Protein AF-A0A423UHH0-F1 (afdb_monomer)

Mean predicted aligned error: 11.8 Å

Sequence (157 aa):
MLCDIRLLLWLRARHARTALVRLVHAGGTDLVEDRSPGERAYQLYLAAIAAVWAALMWAALLDATAAAFAAVGPASSAMALALGLLAPVAVLAWAAVRALRMSPVKLARADMPFVAAGPLGMRAIAGMGCASSMLAGAAAGALAGYVLGVGLESGLG

Secondary structure (DSSP, 8-state):
-HHHHHHHHHHHHHHHHHHHHHHHHHTT--TTT--SHHHHHHHHHHHHHHHHHHHHHHHHHHHHHHHHHHHH-HHHHHHHHHHHHHHHHHHHHHHHHHHHHS-S----TTTHHHHHHS---HHHHHHHHHHHHHHHHHHHHHHHHHHHHHHHHHHH-

Solvent-accessible surface area (backbone atoms only — not comparable to full-atom values): 8648 Å² total; per-residue (Å²): 106,73,67,52,50,53,50,53,49,49,52,47,52,51,52,51,49,54,51,48,52,50,53,40,40,74,70,74,42,56,84,84,78,53,75,50,75,64,53,49,52,51,52,51,49,52,50,50,51,53,50,52,50,51,52,50,53,50,51,51,49,49,51,52,40,22,54,51,27,44,72,69,27,53,73,55,37,53,49,49,52,58,52,54,65,45,46,62,56,54,49,51,52,50,50,51,55,48,54,75,75,39,73,77,68,86,64,54,85,84,44,49,63,58,60,73,75,42,96,65,55,68,64,60,54,51,51,52,40,50,51,53,52,50,50,52,49,49,54,53,48,50,54,53,49,50,52,50,48,52,19,40,52,47,13,69,108

Foldseek 3Di:
DVVLLVVVVVVVVVVVVVVVQVVVVVVVQHPPPPPDPVSVVVVVVVVVVVVVVVVVVLVVLLVVLLVVLLVVADVVLVVLVVVLVCVVVVVVVVVVVVPVVDDLDPDDPVCVVVVVVDPRDPCSSNVVSVVVVVVVVVVVNVSVVVSSVSNSVSRND

Structure (mmCIF, N/CA/C/O backbone):
data_AF-A0A423UHH0-F1
#
_entry.id   AF-A0A423UHH0-F1
#
loop_
_atom_site.group_PDB
_atom_site.id
_atom_site.type_symbol
_atom_site.label_atom_id
_atom_site.label_alt_id
_atom_site.label_comp_id
_atom_site.label_asym_id
_atom_site.label_entity_id
_atom_site.label_seq_id
_atom_site.pdbx_PDB_ins_code
_atom_site.Cartn_x
_atom_site.Cartn_y
_atom_site.Cartn_z
_atom_site.occupancy
_atom_site.B_iso_or_equiv
_atom_site.auth_seq_id
_atom_site.auth_comp_id
_atom_site.auth_asym_id
_atom_site.auth_atom_id
_atom_site.pdbx_PDB_model_num
ATOM 1 N N . MET A 1 1 ? -25.361 14.935 12.472 1.00 60.12 1 MET A N 1
ATOM 2 C CA . MET A 1 1 ? -24.297 14.780 11.449 1.00 60.12 1 MET A CA 1
ATOM 3 C C . MET A 1 1 ? -22.901 14.642 12.053 1.00 60.12 1 MET A C 1
ATOM 5 O O . MET A 1 1 ? -22.333 13.568 11.931 1.00 60.12 1 MET A O 1
ATOM 9 N N . LEU A 1 2 ? -22.332 15.661 12.717 1.00 65.75 2 LEU A N 1
ATOM 10 C CA . LEU A 1 2 ? -20.983 15.559 13.315 1.00 65.75 2 LEU A CA 1
ATOM 11 C C . LEU A 1 2 ? -20.884 14.494 14.424 1.00 65.75 2 LEU A C 1
ATOM 13 O O . LEU A 1 2 ? -19.924 13.728 14.442 1.00 65.75 2 LEU A O 1
ATOM 17 N N . CYS A 1 3 ? -21.891 14.388 15.300 1.00 69.12 3 CYS A N 1
ATOM 18 C CA . CYS A 1 3 ? -21.946 13.331 16.320 1.00 69.12 3 CYS A CA 1
ATOM 19 C C . CYS A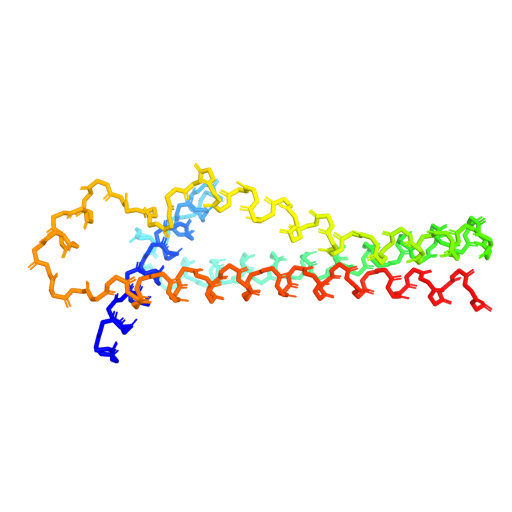 1 3 ? -22.030 11.927 15.699 1.00 69.12 3 CYS A C 1
ATOM 21 O O . CYS A 1 3 ? -21.328 11.020 16.140 1.00 69.12 3 CYS A O 1
ATOM 23 N N . ASP A 1 4 ? -22.808 11.776 14.625 1.00 66.69 4 ASP A N 1
ATOM 24 C CA . ASP A 1 4 ? -22.974 10.512 13.892 1.00 66.69 4 ASP A CA 1
ATOM 25 C C . ASP A 1 4 ? -21.671 10.088 13.206 1.00 66.69 4 ASP A C 1
ATOM 27 O O . ASP A 1 4 ? -21.265 8.930 13.271 1.00 66.69 4 ASP A O 1
ATOM 31 N N . ILE A 1 5 ? -20.965 11.048 12.599 1.00 65.88 5 ILE A N 1
ATOM 32 C CA . ILE A 1 5 ? -19.645 10.835 11.997 1.00 65.88 5 ILE A CA 1
ATOM 33 C C . ILE A 1 5 ? -18.631 10.429 13.072 1.00 65.88 5 ILE A C 1
ATOM 35 O O . ILE A 1 5 ? -17.859 9.491 12.890 1.00 65.88 5 ILE A O 1
ATOM 39 N N . ARG A 1 6 ? -18.644 11.087 14.231 1.00 73.94 6 ARG A N 1
ATOM 40 C CA . ARG A 1 6 ? -17.729 10.752 15.326 1.00 73.94 6 ARG A CA 1
ATOM 41 C C . ARG A 1 6 ? -17.989 9.345 15.872 1.00 73.94 6 ARG A C 1
ATOM 43 O O . ARG A 1 6 ? -17.038 8.617 16.146 1.00 73.94 6 ARG A O 1
ATOM 50 N N . LEU A 1 7 ? -19.256 8.944 15.969 1.00 70.44 7 LEU A N 1
ATOM 51 C CA . LEU A 1 7 ? -19.661 7.611 16.413 1.00 70.44 7 LEU A CA 1
ATOM 52 C C . LEU A 1 7 ? -19.249 6.519 15.413 1.00 70.44 7 LEU A C 1
ATOM 54 O O . LEU A 1 7 ? -18.678 5.502 15.802 1.00 70.44 7 LEU A O 1
ATOM 58 N N . LEU A 1 8 ? -19.463 6.747 14.118 1.00 69.31 8 LEU A N 1
ATOM 59 C CA . LEU A 1 8 ? -19.056 5.819 13.060 1.00 69.31 8 LEU A CA 1
ATOM 60 C C . LEU A 1 8 ? -17.522 5.704 12.939 1.00 69.31 8 LEU A C 1
ATOM 62 O O . LEU A 1 8 ? -17.003 4.601 12.752 1.00 69.31 8 LEU A O 1
ATOM 66 N N . LEU A 1 9 ? -16.782 6.808 13.104 1.00 72.94 9 LEU A N 1
ATOM 67 C CA . LEU A 1 9 ? -15.316 6.789 13.182 1.00 72.94 9 LEU A CA 1
ATOM 68 C C . LEU A 1 9 ? -14.832 6.007 14.402 1.00 72.94 9 LEU A C 1
ATOM 70 O O . LEU A 1 9 ? -13.909 5.205 14.283 1.00 72.94 9 LEU A O 1
ATOM 74 N N . TRP A 1 10 ? -15.477 6.190 15.556 1.00 77.69 10 TRP A N 1
ATOM 75 C CA . TRP A 1 10 ? -15.154 5.444 16.768 1.00 77.69 10 TRP A CA 1
ATOM 76 C C . TRP A 1 10 ? -15.399 3.938 16.596 1.00 77.69 10 TRP A C 1
ATOM 78 O O . TRP A 1 10 ? -14.534 3.133 16.943 1.00 77.69 10 TRP A O 1
ATOM 88 N N . LEU A 1 11 ? -16.523 3.544 15.985 1.00 72.44 11 LEU A N 1
ATOM 89 C CA . LEU A 1 11 ? -16.819 2.142 15.667 1.00 72.44 11 LEU A CA 1
ATOM 90 C C . LEU A 1 11 ? -15.790 1.544 14.703 1.00 72.44 11 LEU A C 1
ATOM 92 O O . LEU A 1 11 ? -15.328 0.421 14.917 1.00 72.44 11 LEU A O 1
ATOM 96 N N . ARG A 1 12 ? -15.376 2.297 13.676 1.00 71.69 12 ARG A N 1
ATOM 97 C CA . ARG A 1 12 ? -14.316 1.869 12.754 1.00 71.69 12 ARG A CA 1
ATOM 98 C C . ARG A 1 12 ? -12.959 1.758 13.424 1.00 71.69 12 ARG A C 1
ATOM 100 O O . ARG A 1 12 ? -12.274 0.769 13.196 1.00 71.69 12 ARG A O 1
ATOM 107 N N . ALA A 1 13 ? -12.590 2.718 14.265 1.00 72.25 13 ALA A N 1
ATOM 108 C CA . ALA A 1 13 ? -11.355 2.666 15.036 1.00 72.25 13 ALA A CA 1
ATOM 109 C C . ALA A 1 13 ? -11.347 1.450 15.971 1.00 72.25 13 ALA A C 1
ATOM 111 O O . ALA A 1 13 ? -10.347 0.741 16.059 1.00 72.25 13 ALA A O 1
ATOM 112 N N . ARG A 1 14 ? -12.486 1.143 16.605 1.00 73.38 14 ARG A N 1
ATOM 113 C CA . ARG A 1 14 ? -12.647 -0.056 17.431 1.00 73.38 14 ARG A CA 1
ATOM 114 C C . ARG A 1 14 ? -12.494 -1.333 16.606 1.00 73.38 14 ARG A C 1
ATOM 116 O O . ARG A 1 14 ? -11.726 -2.198 17.004 1.00 73.38 14 ARG A O 1
ATOM 123 N N . HIS A 1 15 ? -13.150 -1.436 15.450 1.00 71.44 15 HIS A N 1
ATOM 124 C CA . HIS A 1 15 ? -13.020 -2.593 14.557 1.00 71.44 15 HIS A CA 1
ATOM 125 C C . HIS A 1 15 ? -11.597 -2.765 14.013 1.00 71.44 15 HIS A C 1
ATOM 127 O O . HIS A 1 15 ? -11.085 -3.884 13.991 1.00 71.44 15 HIS A O 1
ATOM 133 N N . ALA A 1 16 ? -10.946 -1.668 13.615 1.00 65.06 16 ALA A N 1
ATOM 134 C CA . ALA A 1 16 ? -9.556 -1.664 13.175 1.00 65.06 16 ALA A CA 1
ATOM 135 C C . ALA A 1 16 ? -8.630 -2.126 14.302 1.00 65.06 16 ALA A C 1
ATOM 137 O O . ALA A 1 16 ? -7.783 -2.982 14.084 1.00 65.06 16 ALA A O 1
ATOM 138 N N . ARG A 1 17 ? -8.858 -1.653 15.532 1.00 69.81 17 ARG A N 1
ATOM 139 C CA . ARG A 1 17 ? -8.132 -2.115 16.717 1.00 69.81 17 ARG A CA 1
ATOM 140 C C . ARG A 1 17 ? -8.344 -3.606 16.967 1.00 69.81 17 ARG A C 1
ATOM 142 O O . ARG A 1 17 ? -7.376 -4.308 17.211 1.00 69.81 17 ARG A O 1
ATOM 149 N N . THR A 1 18 ? -9.569 -4.120 16.878 1.00 70.19 18 THR A N 1
ATOM 150 C CA . THR A 1 18 ? -9.831 -5.560 17.051 1.00 70.19 18 THR A CA 1
ATOM 151 C C . THR A 1 18 ? -9.206 -6.397 15.932 1.00 70.19 18 THR A C 1
ATOM 153 O O . THR A 1 18 ? -8.762 -7.515 16.171 1.00 70.19 18 THR A O 1
ATOM 156 N N . ALA A 1 19 ? -9.156 -5.882 14.702 1.00 67.50 19 ALA A N 1
ATOM 157 C CA . ALA A 1 19 ? -8.455 -6.529 13.596 1.00 67.50 19 ALA A CA 1
ATOM 158 C C . ALA A 1 19 ? -6.933 -6.528 13.805 1.00 67.50 19 ALA A C 1
ATOM 160 O O . ALA A 1 19 ? -6.307 -7.562 13.607 1.00 67.50 19 ALA A O 1
ATOM 161 N N . LEU A 1 20 ? -6.364 -5.413 14.271 1.00 62.34 20 LEU A N 1
ATOM 162 C CA . LEU A 1 20 ? -4.952 -5.310 14.640 1.00 62.34 20 LEU A CA 1
ATOM 163 C C . LEU A 1 20 ? -4.602 -6.277 15.767 1.00 62.34 20 LEU A C 1
ATOM 165 O O . LEU A 1 20 ? -3.658 -7.037 15.625 1.00 62.34 20 LEU A O 1
ATOM 169 N N . VAL A 1 21 ? -5.397 -6.324 16.838 1.00 66.56 21 VAL A N 1
ATOM 170 C CA . VAL A 1 21 ? -5.191 -7.281 17.935 1.00 66.56 21 VAL A CA 1
ATOM 171 C C . VAL A 1 21 ? -5.219 -8.716 17.410 1.00 66.56 21 VAL A C 1
ATOM 173 O O . VAL A 1 21 ? -4.339 -9.490 17.751 1.00 66.56 21 VAL A O 1
ATOM 176 N N . ARG A 1 22 ? -6.152 -9.064 16.513 1.00 65.75 22 ARG A N 1
ATOM 177 C CA . ARG A 1 22 ? -6.183 -10.397 15.887 1.00 65.75 22 ARG A CA 1
ATOM 178 C C . ARG A 1 22 ? -4.975 -10.689 14.999 1.00 65.75 22 ARG A C 1
ATOM 180 O O . ARG A 1 22 ? -4.511 -11.819 14.992 1.00 65.75 22 ARG A O 1
ATOM 187 N N . LEU A 1 23 ? -4.478 -9.703 14.254 1.00 61.66 23 LEU A N 1
ATOM 188 C CA . LEU A 1 23 ? -3.273 -9.853 13.433 1.00 61.66 23 LEU A CA 1
ATOM 189 C C . LEU A 1 23 ? -2.029 -10.060 14.293 1.00 61.66 23 LEU A C 1
ATOM 191 O O . LEU A 1 23 ? -1.208 -10.912 13.978 1.00 61.66 23 LEU A O 1
ATOM 195 N N . VAL A 1 24 ? -1.910 -9.313 15.388 1.00 63.16 24 VAL A N 1
ATOM 196 C CA . VAL A 1 24 ? -0.773 -9.441 16.301 1.00 63.16 24 VAL A CA 1
ATOM 197 C C . VAL A 1 24 ? -0.839 -10.760 17.079 1.00 63.16 24 VAL A C 1
ATOM 199 O O . VAL A 1 24 ? 0.170 -11.453 17.196 1.00 63.16 24 VAL A O 1
ATOM 202 N N . HIS A 1 25 ? -2.046 -11.185 17.458 1.00 64.19 25 HIS A N 1
ATOM 203 C CA . HIS A 1 25 ? -2.290 -12.498 18.051 1.00 64.19 25 HIS A CA 1
ATOM 204 C C . HIS A 1 25 ? -1.971 -13.643 17.072 1.00 64.19 25 HIS A C 1
ATOM 206 O O . HIS A 1 25 ? -1.346 -14.627 17.451 1.00 64.19 25 HIS A O 1
ATOM 212 N N . ALA A 1 26 ? -2.298 -13.492 15.782 1.00 60.91 26 ALA A N 1
ATOM 213 C CA . ALA A 1 26 ? -1.883 -14.433 14.735 1.00 60.91 26 ALA A CA 1
ATOM 214 C C . ALA A 1 26 ? -0.358 -14.439 14.503 1.00 60.91 26 ALA A C 1
ATOM 216 O O . ALA A 1 26 ? 0.196 -15.453 14.090 1.00 60.91 26 ALA A O 1
ATOM 217 N N . GLY A 1 27 ? 0.320 -13.328 14.804 1.00 59.53 27 GLY A N 1
ATOM 218 C CA . GLY A 1 27 ? 1.778 -13.225 14.877 1.00 59.53 27 GLY A CA 1
ATOM 219 C C . GLY A 1 27 ? 2.385 -13.776 16.175 1.00 59.53 27 GLY A C 1
ATOM 220 O O . GLY A 1 27 ? 3.582 -13.608 16.386 1.00 59.53 27 GLY A O 1
ATOM 221 N N . GLY A 1 28 ? 1.585 -14.410 17.043 1.00 57.53 28 GLY A N 1
ATOM 222 C CA . GLY A 1 28 ? 2.044 -15.082 18.261 1.00 57.53 28 GLY A CA 1
ATOM 223 C C . GLY A 1 28 ? 2.259 -14.173 19.473 1.00 57.53 28 GLY A C 1
ATOM 224 O O . GLY A 1 28 ? 2.879 -14.611 20.435 1.00 57.53 28 GLY A O 1
ATOM 225 N N . THR A 1 29 ? 1.774 -12.926 19.451 1.00 55.09 29 THR A N 1
ATOM 226 C CA . THR A 1 29 ? 1.912 -11.985 20.579 1.00 55.09 29 THR A CA 1
ATOM 227 C C . THR A 1 29 ? 0.549 -11.474 21.029 1.00 55.09 29 THR A C 1
ATOM 229 O O . THR A 1 29 ? -0.255 -11.018 20.213 1.00 55.09 29 THR A O 1
ATOM 232 N N . ASP A 1 30 ? 0.256 -11.554 22.328 1.00 56.94 30 ASP A N 1
ATOM 233 C CA . ASP A 1 30 ? -1.059 -11.197 22.850 1.00 56.94 30 ASP A CA 1
ATOM 234 C C . ASP A 1 30 ? -1.049 -9.815 23.514 1.00 56.94 30 ASP A C 1
ATOM 236 O O . ASP A 1 30 ? -0.663 -9.637 24.666 1.00 56.94 30 ASP A O 1
ATOM 240 N N . LEU A 1 31 ? -1.503 -8.787 22.786 1.00 53.31 31 LEU A N 1
ATOM 241 C CA . LEU A 1 31 ? -1.548 -7.407 23.297 1.00 53.31 31 LEU A CA 1
ATOM 242 C C . LEU A 1 31 ? -2.489 -7.208 24.500 1.00 53.31 31 LEU A C 1
ATOM 244 O O . LEU A 1 31 ? -2.480 -6.129 25.104 1.00 53.31 31 LEU A O 1
ATOM 248 N N . VAL A 1 32 ? -3.373 -8.168 24.786 1.00 54.72 32 VAL A N 1
ATOM 249 C CA . VAL A 1 32 ? -4.422 -8.025 25.806 1.00 54.72 32 VAL A CA 1
ATOM 250 C C . VAL A 1 32 ? -4.013 -8.649 27.142 1.00 54.72 32 VAL A C 1
ATOM 252 O O . VAL A 1 32 ? -4.337 -8.065 28.181 1.00 54.72 32 VAL A O 1
ATOM 255 N N . GLU A 1 33 ? -3.276 -9.761 27.123 1.00 53.44 33 GLU A N 1
ATOM 256 C CA . GLU A 1 33 ? -2.786 -10.453 28.325 1.00 53.44 33 GLU A CA 1
ATOM 257 C C . GLU A 1 33 ? -1.399 -9.966 28.779 1.00 53.44 33 GLU A C 1
ATOM 259 O O . GLU A 1 33 ? -1.172 -9.825 29.985 1.00 53.44 33 GLU A O 1
ATOM 264 N N . ASP A 1 34 ? -0.528 -9.551 27.853 1.00 55.94 34 ASP A N 1
ATOM 265 C CA . ASP A 1 34 ? 0.835 -9.106 28.166 1.00 55.94 34 ASP A CA 1
ATOM 266 C C . ASP A 1 34 ? 0.869 -7.647 28.662 1.00 55.94 34 ASP A C 1
ATOM 268 O O . ASP A 1 34 ? 1.102 -6.676 27.930 1.00 55.94 34 ASP A O 1
ATOM 272 N N . ARG A 1 35 ? 0.565 -7.456 29.951 1.00 57.28 35 ARG A N 1
ATOM 273 C CA . ARG A 1 35 ? 0.517 -6.135 30.606 1.00 57.28 35 ARG A CA 1
ATOM 274 C C . ARG A 1 35 ? 1.827 -5.691 31.253 1.00 57.28 35 ARG A C 1
ATOM 276 O O . ARG A 1 35 ? 1.877 -4.546 31.717 1.00 57.28 35 ARG A O 1
ATOM 283 N N . SER A 1 36 ? 2.862 -6.531 31.303 1.00 66.88 3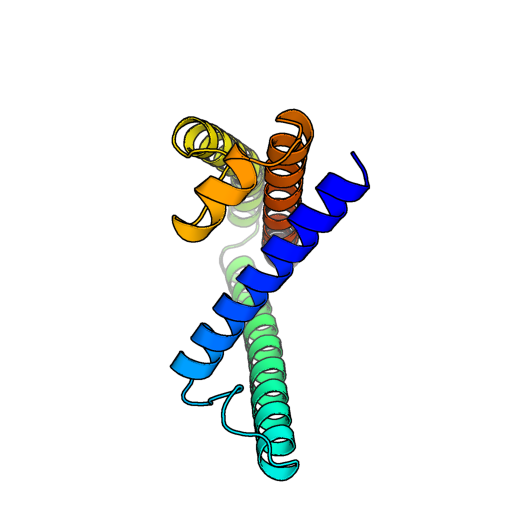6 SER A N 1
ATOM 284 C CA . SER A 1 36 ? 4.123 -6.137 31.929 1.00 66.88 36 SER A CA 1
ATOM 285 C C . SER A 1 36 ? 4.858 -5.086 31.074 1.00 66.88 36 SER A C 1
ATOM 287 O O . SER A 1 36 ? 4.781 -5.096 29.840 1.00 66.88 36 SER A O 1
ATOM 289 N N . PRO A 1 37 ? 5.576 -4.132 31.694 1.00 66.44 37 PRO A N 1
ATOM 290 C CA . PRO A 1 37 ? 6.355 -3.140 30.950 1.00 66.44 37 PRO A CA 1
ATOM 291 C C . PRO A 1 37 ? 7.465 -3.781 30.095 1.00 66.44 37 PRO A C 1
ATOM 293 O O . PRO A 1 37 ? 7.850 -3.201 29.081 1.00 66.44 37 PRO A O 1
ATOM 296 N N . GLY A 1 38 ? 7.934 -4.981 30.464 1.00 68.69 38 GLY A N 1
ATOM 297 C CA . GLY A 1 38 ? 8.928 -5.752 29.714 1.00 68.69 38 GLY A CA 1
ATOM 298 C C . GLY A 1 38 ? 8.378 -6.341 28.412 1.00 68.69 38 GLY A C 1
ATOM 299 O O . GLY A 1 38 ? 8.982 -6.138 27.360 1.00 68.69 38 GLY A O 1
ATOM 300 N N . GLU A 1 39 ? 7.202 -6.980 28.439 1.00 68.50 39 GLU A N 1
ATOM 301 C CA . GLU A 1 39 ? 6.572 -7.495 27.209 1.00 68.50 39 GLU A CA 1
ATOM 302 C C . GLU A 1 39 ? 6.219 -6.368 26.233 1.00 68.50 39 GLU A C 1
ATOM 304 O O . GLU A 1 39 ? 6.392 -6.516 25.025 1.00 68.50 39 G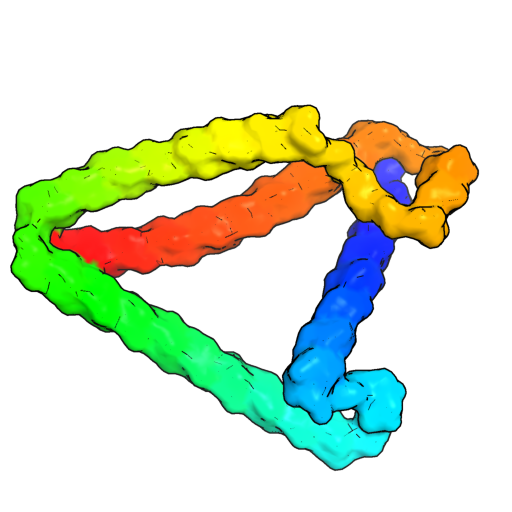LU A O 1
ATOM 309 N N . ARG A 1 40 ? 5.796 -5.198 26.730 1.00 69.19 40 ARG A N 1
ATOM 310 C CA . ARG A 1 40 ? 5.543 -4.032 25.866 1.00 69.19 40 ARG A CA 1
ATOM 311 C C . ARG A 1 40 ? 6.805 -3.529 25.173 1.00 69.19 40 ARG A C 1
ATOM 313 O O . ARG A 1 40 ? 6.740 -3.144 24.007 1.00 69.19 40 ARG A O 1
ATOM 320 N N . ALA A 1 41 ? 7.944 -3.535 25.865 1.00 75.94 41 ALA A N 1
ATOM 321 C CA . ALA A 1 41 ? 9.227 -3.189 25.258 1.00 75.94 41 ALA A CA 1
ATOM 322 C C . ALA A 1 41 ? 9.626 -4.210 24.178 1.00 75.94 41 ALA A C 1
ATOM 324 O O . ALA A 1 41 ? 10.102 -3.819 23.113 1.00 75.94 41 ALA A O 1
ATOM 325 N N . TYR A 1 42 ? 9.354 -5.499 24.406 1.00 72.44 42 TYR A N 1
ATOM 326 C CA . TYR A 1 42 ? 9.588 -6.556 23.421 1.00 72.44 42 TYR A CA 1
ATOM 327 C C . TYR A 1 42 ? 8.673 -6.435 22.189 1.00 72.44 42 TYR A C 1
ATOM 329 O O . TYR A 1 42 ? 9.140 -6.540 21.057 1.00 72.44 42 TYR A O 1
ATOM 337 N N . GLN A 1 43 ? 7.390 -6.117 22.380 1.00 74.06 43 GLN A N 1
ATOM 338 C CA . GLN A 1 43 ? 6.457 -5.844 21.281 1.00 74.06 43 GLN A CA 1
ATOM 339 C C . GLN A 1 43 ? 6.878 -4.614 20.464 1.00 74.06 43 GLN A C 1
ATOM 341 O O . GLN A 1 43 ? 6.813 -4.640 19.235 1.00 74.06 43 GLN A O 1
ATOM 346 N N . LEU A 1 44 ? 7.352 -3.548 21.122 1.00 79.75 44 LEU A N 1
ATOM 347 C CA . LEU A 1 44 ? 7.906 -2.374 20.438 1.00 79.75 44 LEU A CA 1
ATOM 348 C C . LEU A 1 44 ? 9.167 -2.718 19.642 1.00 79.75 44 LEU A C 1
ATOM 350 O O . LEU A 1 44 ? 9.327 -2.240 18.521 1.00 79.75 44 LEU A O 1
ATOM 354 N N . TYR A 1 45 ? 10.034 -3.570 20.185 1.00 79.94 45 TYR A N 1
ATOM 355 C CA . TYR A 1 45 ? 11.216 -4.066 19.487 1.00 79.94 45 TYR A CA 1
ATOM 356 C C . TYR A 1 45 ? 10.849 -4.884 18.238 1.00 79.94 45 TYR A C 1
ATOM 358 O O . TYR A 1 45 ? 11.364 -4.614 17.154 1.00 79.94 45 TYR A O 1
ATOM 366 N N . LEU A 1 46 ? 9.900 -5.817 18.353 1.00 79.31 46 LEU A N 1
ATOM 367 C CA . LEU A 1 46 ? 9.354 -6.570 17.217 1.00 79.31 46 LEU A CA 1
ATOM 368 C C . LEU A 1 46 ? 8.741 -5.650 16.158 1.00 79.31 46 LEU A C 1
ATOM 370 O O . LEU A 1 46 ? 9.000 -5.821 14.968 1.00 79.31 46 LEU A O 1
ATOM 374 N N . ALA A 1 47 ? 7.970 -4.645 16.580 1.00 80.62 47 ALA A N 1
ATOM 375 C CA . ALA A 1 47 ? 7.385 -3.665 15.673 1.00 80.62 47 ALA A CA 1
ATOM 376 C C . ALA A 1 47 ? 8.463 -2.837 14.956 1.00 80.62 47 ALA A C 1
ATOM 378 O O . ALA A 1 47 ? 8.337 -2.575 13.761 1.00 80.62 47 ALA A O 1
ATOM 379 N N . ALA A 1 48 ? 9.539 -2.467 15.657 1.00 81.75 48 ALA A N 1
ATOM 380 C CA . ALA A 1 48 ? 10.674 -1.766 15.069 1.00 81.75 48 ALA A CA 1
ATOM 381 C C . ALA A 1 48 ? 11.397 -2.631 14.027 1.00 81.75 48 ALA A C 1
ATOM 383 O O . ALA A 1 48 ? 11.662 -2.153 12.926 1.00 81.75 48 ALA A O 1
ATOM 384 N N . ILE A 1 49 ? 11.649 -3.913 14.319 1.00 83.94 49 ILE A N 1
ATOM 385 C CA . ILE A 1 49 ? 12.228 -4.851 13.344 1.00 83.94 49 ILE A CA 1
ATOM 386 C C . ILE A 1 49 ? 11.319 -4.995 12.128 1.00 83.94 49 ILE A C 1
ATOM 388 O O . ILE A 1 49 ? 11.795 -4.897 11.000 1.00 83.94 49 ILE A O 1
ATOM 392 N N . ALA A 1 50 ? 10.020 -5.199 12.339 1.00 81.88 50 ALA A N 1
ATOM 393 C CA . ALA A 1 50 ? 9.064 -5.334 11.249 1.00 81.88 50 ALA A CA 1
ATOM 394 C C . ALA A 1 50 ? 9.016 -4.067 10.380 1.00 81.88 50 ALA A C 1
ATOM 396 O O . ALA A 1 50 ? 8.950 -4.168 9.157 1.00 81.88 50 ALA A O 1
ATOM 397 N N . ALA A 1 51 ? 9.103 -2.880 10.990 1.00 83.69 51 ALA A N 1
ATOM 398 C CA . ALA A 1 51 ? 9.158 -1.610 10.272 1.00 83.69 51 ALA A CA 1
ATOM 399 C C . ALA A 1 51 ? 10.442 -1.470 9.440 1.00 83.69 51 ALA A C 1
ATOM 401 O O . ALA A 1 51 ? 10.371 -1.101 8.269 1.00 83.69 51 ALA A O 1
ATOM 402 N N . VAL A 1 52 ? 11.603 -1.807 10.013 1.00 90.50 52 VAL A N 1
ATOM 403 C CA . VAL A 1 52 ? 12.885 -1.805 9.289 1.00 90.50 52 VAL A CA 1
ATOM 404 C C . VAL A 1 52 ? 12.851 -2.807 8.140 1.00 90.50 52 VAL A C 1
ATOM 406 O O . VAL A 1 52 ? 13.210 -2.467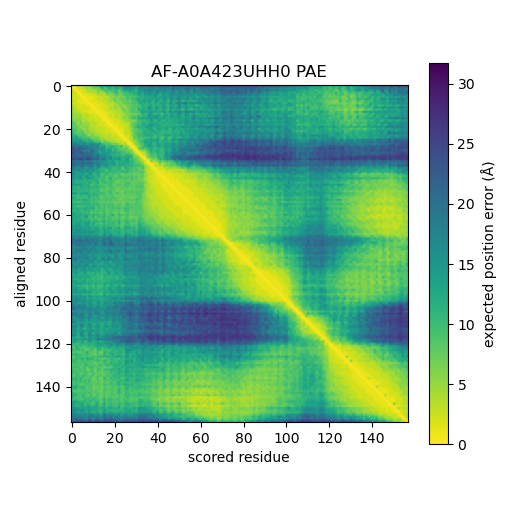 7.017 1.00 90.50 52 VAL A O 1
ATOM 409 N N . TRP A 1 53 ? 12.361 -4.021 8.386 1.00 91.12 53 TRP A N 1
ATOM 410 C CA . TRP A 1 53 ? 12.213 -5.045 7.358 1.00 91.12 53 TRP A CA 1
ATOM 411 C C . TRP A 1 53 ? 11.283 -4.589 6.231 1.00 91.12 53 TRP A C 1
ATOM 413 O O . TRP A 1 53 ? 11.633 -4.719 5.063 1.00 91.12 53 TRP A O 1
ATOM 423 N N . ALA A 1 54 ? 10.139 -3.985 6.558 1.00 86.56 54 ALA A N 1
ATOM 424 C CA . ALA A 1 54 ? 9.222 -3.440 5.562 1.00 86.56 54 ALA A CA 1
ATOM 425 C C . ALA A 1 54 ? 9.869 -2.317 4.734 1.00 86.56 54 ALA A C 1
ATOM 427 O O . ALA A 1 54 ? 9.694 -2.286 3.517 1.00 86.56 54 ALA A O 1
ATOM 428 N N . ALA A 1 55 ? 10.647 -1.431 5.364 1.00 89.69 55 ALA A N 1
ATOM 429 C CA . ALA A 1 55 ? 11.383 -0.379 4.666 1.00 89.69 55 ALA A CA 1
ATOM 430 C C . ALA A 1 55 ? 12.445 -0.954 3.713 1.00 89.69 55 ALA A C 1
ATOM 432 O O . ALA A 1 55 ? 12.562 -0.501 2.576 1.00 89.69 55 ALA A O 1
ATOM 433 N N . LEU A 1 56 ? 13.174 -1.988 4.144 1.00 90.88 56 LEU A N 1
ATOM 434 C CA . LEU A 1 56 ? 14.157 -2.682 3.310 1.00 90.88 56 LEU A CA 1
ATOM 435 C C . LEU A 1 56 ? 13.498 -3.417 2.139 1.00 90.88 56 LEU A C 1
ATOM 437 O O . LEU A 1 56 ? 13.964 -3.300 1.011 1.00 90.88 56 LEU A O 1
ATOM 441 N N . MET A 1 57 ? 12.393 -4.126 2.379 1.00 90.12 57 MET A N 1
ATOM 442 C CA . MET A 1 57 ? 11.632 -4.796 1.321 1.00 90.12 57 MET A CA 1
ATOM 443 C C . MET A 1 57 ? 11.059 -3.799 0.314 1.00 90.12 57 MET A C 1
ATOM 445 O O . MET A 1 57 ? 11.038 -4.080 -0.881 1.00 90.12 57 MET A O 1
ATOM 449 N N . TRP A 1 58 ? 10.624 -2.627 0.779 1.00 88.94 58 TRP A N 1
ATOM 450 C CA . TRP A 1 58 ? 10.181 -1.549 -0.096 1.00 88.94 58 TRP A CA 1
ATOM 451 C C . TRP A 1 58 ? 11.322 -1.016 -0.967 1.00 88.94 58 TRP A C 1
ATOM 453 O O . TRP A 1 58 ? 11.157 -0.900 -2.177 1.00 88.94 58 TRP A O 1
ATOM 463 N N . ALA A 1 59 ? 12.493 -0.758 -0.382 1.00 87.31 59 ALA A N 1
ATOM 464 C CA . ALA A 1 59 ? 13.670 -0.335 -1.138 1.00 87.31 59 ALA A CA 1
ATOM 465 C C . ALA A 1 59 ? 14.111 -1.399 -2.161 1.00 87.31 59 ALA A C 1
ATOM 467 O O . ALA A 1 59 ? 14.359 -1.068 -3.316 1.00 87.31 59 ALA A O 1
ATO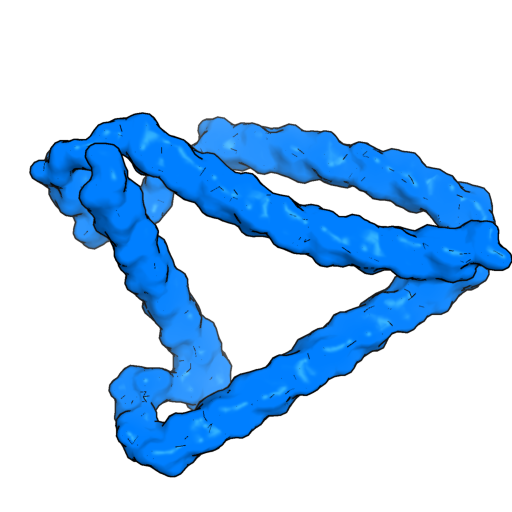M 468 N N . ALA A 1 60 ? 14.131 -2.676 -1.769 1.00 86.56 60 ALA A N 1
ATOM 469 C CA . ALA A 1 60 ? 14.467 -3.787 -2.656 1.00 86.56 60 ALA A CA 1
ATOM 470 C C . ALA A 1 60 ? 13.462 -3.942 -3.808 1.00 86.56 60 ALA A C 1
ATOM 472 O O . ALA A 1 60 ? 13.854 -4.243 -4.932 1.00 86.56 60 ALA A O 1
ATOM 473 N N . LEU A 1 61 ? 12.170 -3.710 -3.549 1.00 87.94 61 LEU A N 1
ATOM 474 C CA . LEU A 1 61 ? 11.150 -3.687 -4.594 1.00 87.94 61 LEU A CA 1
ATOM 475 C C . LEU A 1 61 ? 11.435 -2.578 -5.611 1.00 87.94 61 LEU A C 1
ATOM 477 O O . LEU A 1 61 ? 11.393 -2.848 -6.806 1.00 87.94 61 LEU A O 1
ATOM 481 N N . LEU A 1 62 ? 11.740 -1.362 -5.146 1.00 88.12 62 LEU A N 1
ATOM 482 C CA . LEU A 1 62 ? 12.052 -0.234 -6.026 1.00 88.12 62 LEU A CA 1
ATOM 483 C C . LEU A 1 62 ? 13.282 -0.517 -6.892 1.00 88.12 62 LEU A C 1
ATOM 485 O O . LEU A 1 62 ? 13.227 -0.317 -8.104 1.00 88.12 62 LEU A O 1
ATOM 489 N N . ASP A 1 63 ? 14.345 -1.049 -6.294 1.00 88.31 63 ASP A N 1
ATOM 490 C CA . ASP A 1 63 ? 15.580 -1.390 -7.003 1.00 88.31 63 ASP A CA 1
ATOM 491 C C . ASP A 1 63 ? 15.354 -2.498 -8.045 1.00 88.31 63 ASP A C 1
ATOM 493 O O . ASP A 1 63 ? 15.731 -2.362 -9.208 1.00 88.31 63 ASP A O 1
ATOM 497 N N . ALA A 1 64 ? 14.616 -3.554 -7.682 1.00 83.94 64 ALA A N 1
ATOM 498 C CA . ALA A 1 64 ? 14.240 -4.613 -8.617 1.00 83.94 64 ALA A CA 1
ATOM 499 C C . ALA A 1 64 ? 13.369 -4.087 -9.769 1.00 83.94 64 ALA A C 1
ATOM 501 O O . ALA A 1 64 ? 13.547 -4.502 -10.915 1.00 83.94 64 ALA A O 1
ATOM 502 N N . THR A 1 65 ? 12.438 -3.167 -9.490 1.00 83.12 65 THR A N 1
ATOM 503 C CA . THR A 1 65 ? 11.630 -2.542 -10.544 1.00 83.12 65 THR A CA 1
ATOM 504 C C . THR A 1 65 ? 12.467 -1.654 -11.452 1.00 83.12 65 THR A C 1
ATOM 506 O O . THR A 1 65 ? 12.298 -1.729 -12.665 1.00 83.12 65 THR A O 1
ATOM 509 N N . ALA A 1 66 ? 13.408 -0.885 -10.908 1.00 84.50 66 ALA A N 1
ATOM 510 C CA . ALA A 1 66 ? 14.299 -0.061 -11.712 1.00 84.50 66 ALA A CA 1
ATOM 511 C C . ALA A 1 66 ? 15.198 -0.920 -12.615 1.00 84.50 66 ALA A C 1
ATOM 513 O O . ALA A 1 66 ? 15.261 -0.701 -13.824 1.00 84.50 66 ALA A O 1
ATOM 514 N N . ALA A 1 67 ? 15.813 -1.969 -12.060 1.00 83.19 67 ALA A N 1
ATOM 515 C CA . ALA A 1 67 ? 16.637 -2.907 -12.817 1.00 83.19 67 ALA A CA 1
ATOM 516 C C . ALA A 1 67 ? 15.840 -3.625 -13.920 1.00 83.19 67 ALA A C 1
ATOM 518 O O . ALA A 1 67 ? 16.332 -3.788 -15.037 1.00 83.19 67 ALA A O 1
ATOM 519 N N . ALA A 1 68 ? 14.596 -4.026 -13.633 1.00 82.38 68 ALA A N 1
ATOM 520 C CA . ALA A 1 68 ? 13.725 -4.643 -14.624 1.00 82.38 68 ALA A CA 1
ATOM 521 C C . ALA A 1 68 ? 13.412 -3.677 -15.775 1.00 82.38 68 ALA A C 1
ATOM 523 O O . ALA A 1 68 ? 13.554 -4.050 -16.933 1.00 82.38 68 ALA A O 1
ATOM 524 N N . PHE A 1 69 ? 13.026 -2.434 -15.489 1.00 79.12 69 PHE A N 1
ATOM 525 C CA . PHE A 1 69 ? 12.701 -1.466 -16.538 1.00 79.12 69 PHE A CA 1
ATOM 526 C C . PHE A 1 69 ? 13.921 -1.044 -17.367 1.00 79.12 69 PHE A C 1
ATOM 528 O O . PHE A 1 69 ? 13.810 -0.960 -18.593 1.00 79.12 69 PHE A O 1
ATOM 535 N N . ALA A 1 70 ? 15.086 -0.875 -16.735 1.00 80.62 70 ALA A N 1
ATOM 536 C CA . ALA A 1 70 ? 16.346 -0.622 -17.430 1.00 80.62 70 ALA A CA 1
ATOM 537 C C . ALA A 1 70 ? 16.723 -1.767 -18.393 1.00 80.62 70 ALA A C 1
ATOM 539 O O . ALA A 1 70 ? 17.247 -1.523 -19.478 1.00 80.62 70 ALA A O 1
ATOM 540 N N . ALA A 1 71 ? 16.420 -3.022 -18.036 1.00 82.12 71 ALA A N 1
ATOM 541 C CA . ALA A 1 71 ? 16.749 -4.190 -18.855 1.00 82.12 71 ALA A CA 1
ATOM 542 C C . ALA A 1 71 ? 15.831 -4.389 -20.078 1.00 82.12 71 ALA A C 1
ATOM 544 O O . ALA A 1 71 ? 16.274 -4.948 -21.081 1.00 82.12 71 ALA A O 1
ATOM 545 N N . VAL A 1 72 ? 14.558 -3.976 -20.013 1.00 80.19 72 VAL A N 1
ATOM 546 C CA . VAL A 1 72 ? 13.588 -4.200 -21.110 1.00 80.19 72 VAL A CA 1
ATOM 547 C C . VAL A 1 72 ? 13.651 -3.075 -22.161 1.00 80.19 72 VAL A C 1
ATOM 549 O O . VAL A 1 72 ? 13.393 -3.317 -23.341 1.00 80.19 72 VAL A O 1
ATOM 552 N N . GLY A 1 73 ? 14.076 -1.867 -21.770 1.00 75.31 73 GLY A N 1
ATOM 553 C CA . GLY A 1 73 ? 14.349 -0.750 -22.679 1.00 75.31 73 GLY A CA 1
ATOM 554 C C . GLY A 1 73 ? 13.164 0.204 -22.940 1.00 75.31 73 GLY A C 1
ATOM 555 O O . GLY A 1 73 ? 12.059 0.023 -22.413 1.00 75.31 73 GLY A O 1
ATOM 556 N N . PRO A 1 74 ? 13.370 1.243 -23.775 1.00 74.25 74 PRO A N 1
ATOM 557 C CA . PRO A 1 74 ? 12.497 2.424 -23.833 1.00 74.25 74 PRO A CA 1
ATOM 558 C C . PRO A 1 74 ? 11.133 2.194 -24.510 1.00 74.25 74 PRO A C 1
ATOM 560 O O . PRO A 1 74 ? 10.141 2.845 -24.184 1.00 74.25 74 PRO A O 1
ATOM 563 N N . ALA A 1 75 ? 11.038 1.251 -25.452 1.00 75.44 75 ALA A N 1
ATOM 564 C CA . ALA A 1 75 ? 9.774 0.959 -26.139 1.00 75.44 75 ALA A CA 1
ATOM 565 C C . ALA A 1 75 ? 8.761 0.257 -25.213 1.00 75.44 75 ALA A C 1
ATOM 567 O O . ALA A 1 75 ? 7.565 0.553 -25.225 1.00 75.44 75 ALA A O 1
ATOM 568 N N . SER A 1 76 ? 9.243 -0.655 -24.369 1.00 74.88 76 SER A N 1
ATOM 569 C CA . SER A 1 76 ? 8.438 -1.352 -23.363 1.00 74.88 76 SER A CA 1
ATOM 570 C C . SER A 1 76 ? 8.056 -0.469 -22.182 1.00 74.88 76 SER A C 1
ATOM 572 O O . SER A 1 76 ? 6.943 -0.605 -21.674 1.00 74.88 76 SER A O 1
ATOM 574 N N . SER A 1 77 ? 8.926 0.453 -21.759 1.00 73.69 77 SER A N 1
ATOM 575 C CA . SER A 1 77 ? 8.611 1.402 -20.684 1.00 73.69 77 SER A CA 1
ATOM 576 C C . SER A 1 77 ? 7.520 2.391 -21.119 1.00 73.69 77 SER A C 1
ATOM 578 O O . SER A 1 77 ? 6.585 2.647 -20.360 1.00 73.69 77 SER A O 1
ATOM 580 N N . ALA A 1 78 ? 7.525 2.834 -22.381 1.00 73.81 78 ALA A N 1
ATOM 581 C CA . ALA A 1 78 ? 6.423 3.608 -22.958 1.00 73.81 78 ALA A CA 1
ATOM 582 C C . ALA A 1 78 ? 5.089 2.830 -22.985 1.00 73.81 78 ALA A C 1
ATOM 584 O O . ALA A 1 78 ? 4.027 3.389 -22.695 1.00 73.81 78 ALA A O 1
ATOM 585 N N . MET A 1 79 ? 5.120 1.523 -23.273 1.00 76.12 79 MET A N 1
ATOM 586 C CA . MET A 1 79 ? 3.914 0.685 -23.224 1.00 76.12 79 MET A CA 1
ATOM 587 C C . MET A 1 79 ? 3.420 0.459 -21.786 1.00 76.12 79 MET A C 1
ATOM 589 O O . MET A 1 79 ? 2.212 0.456 -21.540 1.00 76.12 79 MET A O 1
ATOM 593 N N . ALA A 1 80 ? 4.331 0.343 -20.819 1.00 76.69 80 ALA A N 1
ATOM 594 C CA . ALA A 1 80 ? 3.995 0.277 -19.400 1.00 76.69 80 ALA A CA 1
ATOM 595 C C . ALA A 1 80 ? 3.341 1.576 -18.892 1.00 76.69 80 ALA A C 1
ATOM 597 O O . ALA A 1 80 ? 2.405 1.505 -18.099 1.00 76.69 80 ALA A O 1
ATOM 598 N N . LEU A 1 81 ? 3.752 2.744 -19.397 1.00 75.38 81 LEU A N 1
ATOM 599 C CA . LEU A 1 81 ? 3.069 4.028 -19.173 1.00 75.38 81 LEU A CA 1
ATOM 600 C C . LEU A 1 81 ? 1.621 4.001 -19.672 1.00 75.38 81 LEU A C 1
ATOM 602 O O . LEU A 1 81 ? 0.697 4.349 -18.934 1.00 75.38 81 LEU A O 1
ATOM 606 N N . ALA A 1 82 ? 1.415 3.552 -20.913 1.00 76.75 82 ALA A N 1
ATOM 607 C CA . ALA A 1 82 ? 0.089 3.479 -21.522 1.00 76.75 82 ALA A CA 1
ATOM 608 C C . ALA A 1 82 ? -0.843 2.512 -20.767 1.00 76.75 82 ALA A C 1
ATOM 610 O O . ALA A 1 82 ? -1.999 2.839 -20.496 1.00 76.75 82 ALA A O 1
ATOM 611 N N . LEU A 1 83 ? -0.334 1.345 -20.363 1.00 75.25 83 LEU A N 1
ATOM 612 C CA . LEU A 1 83 ? -1.078 0.385 -19.542 1.00 75.25 83 LEU A CA 1
ATOM 613 C C . LEU A 1 83 ? -1.302 0.899 -18.111 1.00 75.25 83 LEU A C 1
ATOM 615 O O . LEU A 1 83 ? -2.380 0.703 -17.546 1.00 75.25 83 LEU A O 1
ATOM 619 N N . GLY A 1 84 ? -0.326 1.607 -17.543 1.00 75.31 84 GLY A N 1
ATOM 620 C CA . GLY A 1 84 ? -0.423 2.249 -16.234 1.00 75.31 84 GLY A CA 1
ATOM 621 C C . GLY A 1 84 ? -1.543 3.288 -16.169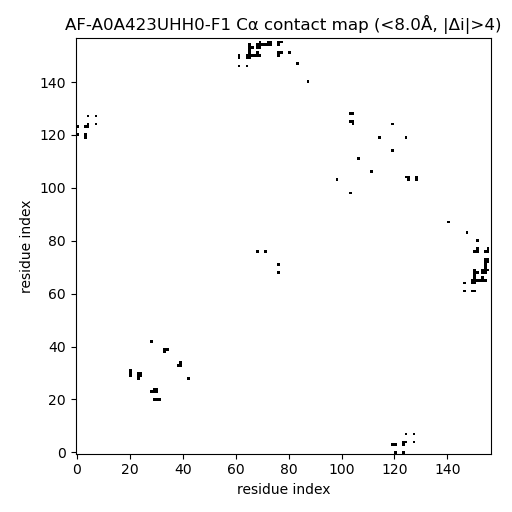 1.00 75.31 84 GLY A C 1
ATOM 622 O O . GLY A 1 84 ? -2.235 3.374 -15.158 1.00 75.31 84 GLY A O 1
ATOM 623 N N . LEU A 1 85 ? -1.802 4.009 -17.265 1.00 77.25 85 LEU A N 1
ATOM 624 C CA . LEU A 1 85 ? -2.926 4.947 -17.391 1.00 77.25 85 LEU A CA 1
ATOM 625 C C . LEU A 1 85 ? -4.297 4.251 -17.462 1.00 77.25 85 LEU A C 1
ATOM 627 O O . LEU A 1 85 ? -5.302 4.827 -17.044 1.00 77.25 85 LEU A O 1
ATOM 631 N N . LEU A 1 86 ? -4.354 3.002 -17.935 1.00 76.25 86 LEU A N 1
ATOM 632 C CA . LEU A 1 86 ? -5.586 2.202 -17.964 1.00 76.25 86 LEU A CA 1
ATOM 633 C C . LEU A 1 86 ? -5.904 1.551 -16.610 1.00 76.25 86 LEU A C 1
ATOM 635 O O . LEU A 1 86 ? -7.073 1.315 -16.295 1.00 76.25 86 LEU A O 1
ATOM 639 N N . ALA A 1 87 ? -4.888 1.304 -15.782 1.00 77.88 87 ALA A N 1
ATOM 640 C CA . ALA A 1 87 ? -5.044 0.725 -14.451 1.00 77.88 87 ALA A CA 1
ATOM 641 C C . ALA A 1 87 ? -6.025 1.492 -13.532 1.00 77.88 87 ALA A C 1
ATOM 643 O O . ALA A 1 87 ? -6.923 0.846 -12.985 1.00 77.88 87 ALA A O 1
ATOM 644 N N . PRO A 1 88 ? -5.960 2.832 -13.362 1.00 75.75 88 PRO A N 1
ATOM 645 C CA . PRO A 1 88 ? -6.912 3.554 -12.516 1.00 75.75 88 PRO A CA 1
ATOM 646 C C . PRO A 1 88 ? -8.350 3.453 -13.034 1.00 75.75 88 PRO A C 1
ATOM 648 O O . PRO A 1 88 ? -9.276 3.326 -12.234 1.00 75.75 88 PRO A O 1
ATOM 651 N N . VAL A 1 89 ? -8.550 3.429 -14.356 1.00 78.75 89 VAL A N 1
ATOM 652 C CA . VAL A 1 89 ? -9.877 3.247 -14.966 1.00 78.75 89 VAL A CA 1
ATOM 653 C C . VAL A 1 89 ? -10.428 1.858 -14.642 1.00 78.75 89 VAL A C 1
ATOM 655 O O . VAL A 1 89 ? -11.568 1.736 -14.193 1.00 78.75 89 VAL A O 1
ATOM 658 N N . ALA A 1 90 ? -9.611 0.812 -14.793 1.00 78.00 90 ALA A N 1
ATOM 659 C CA . ALA A 1 90 ? -9.997 -0.557 -14.462 1.00 78.00 90 ALA A CA 1
ATOM 660 C C . ALA A 1 90 ? -10.296 -0.731 -12.963 1.00 78.00 90 ALA A C 1
ATOM 662 O O . ALA A 1 90 ? -11.280 -1.374 -12.594 1.00 78.00 90 ALA A O 1
ATOM 663 N N . VAL A 1 91 ? -9.490 -0.116 -12.092 1.00 78.94 91 VAL A N 1
ATOM 664 C CA . VAL A 1 91 ? -9.693 -0.136 -10.636 1.00 78.94 91 VAL A CA 1
ATOM 665 C C . VAL A 1 91 ? -10.984 0.580 -10.251 1.00 78.94 91 VAL A C 1
ATOM 667 O O . VAL A 1 91 ? -11.744 0.050 -9.442 1.00 78.94 91 VAL A O 1
ATOM 670 N N . LEU A 1 92 ? -11.275 1.744 -10.839 1.00 77.12 92 LEU A N 1
ATOM 671 C CA . LEU A 1 92 ? -12.524 2.470 -10.596 1.00 77.12 92 LEU A CA 1
ATOM 672 C C . LEU A 1 92 ? -13.740 1.685 -11.094 1.00 77.12 92 LEU A C 1
ATOM 674 O O . LEU A 1 92 ? -14.730 1.581 -10.371 1.00 77.12 92 LEU A O 1
ATOM 678 N N . ALA A 1 93 ? -13.655 1.074 -12.278 1.00 78.00 93 ALA A N 1
ATOM 679 C CA . ALA A 1 93 ? -14.714 0.225 -12.814 1.00 78.00 93 ALA A CA 1
ATOM 680 C C . ALA A 1 93 ? -14.966 -0.994 -11.912 1.00 78.00 93 ALA A C 1
ATOM 682 O O . ALA A 1 93 ? -16.106 -1.271 -11.536 1.00 78.00 93 ALA A O 1
ATOM 683 N N . TRP A 1 94 ? -13.908 -1.686 -11.487 1.00 81.00 94 TRP A N 1
ATOM 684 C CA . TRP A 1 94 ? -14.018 -2.810 -10.560 1.00 81.00 94 TRP A CA 1
ATOM 685 C C . TRP A 1 94 ? -14.563 -2.385 -9.194 1.00 81.00 94 TRP A C 1
ATOM 687 O O . TRP A 1 94 ? -15.434 -3.058 -8.643 1.00 81.00 94 TRP A O 1
ATOM 697 N N . ALA A 1 95 ? -14.102 -1.254 -8.653 1.00 74.38 95 ALA A N 1
ATOM 698 C CA . ALA A 1 95 ? -14.585 -0.710 -7.390 1.00 74.38 95 ALA A CA 1
ATOM 699 C C . ALA A 1 95 ? -16.070 -0.334 -7.468 1.00 74.38 95 ALA A C 1
ATOM 701 O O . ALA A 1 95 ? -16.813 -0.646 -6.539 1.00 74.38 95 ALA A O 1
ATOM 702 N N . ALA A 1 96 ? -16.520 0.255 -8.579 1.00 71.69 96 ALA A N 1
ATOM 703 C CA . ALA A 1 96 ? -17.926 0.561 -8.828 1.00 71.69 96 ALA A CA 1
ATOM 704 C C . ALA A 1 96 ? -18.774 -0.717 -8.903 1.00 71.69 96 ALA A C 1
ATOM 706 O O . ALA A 1 96 ? -19.772 -0.839 -8.194 1.00 71.69 96 ALA A O 1
ATOM 707 N N . VAL A 1 97 ? -18.342 -1.720 -9.676 1.00 79.44 97 VAL A N 1
ATOM 708 C CA . VAL A 1 97 ? -19.027 -3.024 -9.763 1.00 79.44 97 VAL A CA 1
ATOM 709 C C . VAL A 1 97 ? -19.083 -3.710 -8.399 1.00 79.44 97 VAL A C 1
ATOM 711 O O . VAL A 1 97 ? -20.113 -4.257 -8.006 1.00 79.44 97 VAL A O 1
ATOM 714 N N . ARG A 1 98 ? -17.990 -3.667 -7.638 1.00 75.44 98 ARG A N 1
ATOM 715 C CA . ARG A 1 98 ? -17.930 -4.229 -6.289 1.00 75.44 98 ARG A CA 1
ATOM 716 C C . ARG A 1 98 ? -18.823 -3.463 -5.315 1.00 75.44 98 ARG A C 1
ATOM 718 O O . ARG A 1 98 ? -19.451 -4.100 -4.477 1.00 75.44 98 ARG A O 1
ATOM 725 N N . ALA A 1 99 ? -18.914 -2.141 -5.421 1.00 67.94 99 ALA A N 1
ATOM 726 C CA . ALA A 1 99 ? -19.820 -1.325 -4.616 1.00 67.94 99 ALA A CA 1
ATOM 727 C C . ALA A 1 99 ? -21.295 -1.611 -4.937 1.00 67.94 99 ALA A C 1
ATOM 729 O O . ALA A 1 99 ? -22.115 -1.614 -4.029 1.00 67.94 99 ALA A O 1
ATOM 730 N N . LEU A 1 100 ? -21.626 -1.928 -6.193 1.00 71.69 100 LEU A N 1
ATOM 731 C CA . LEU A 1 100 ? -22.970 -2.374 -6.580 1.00 71.69 100 LEU A CA 1
ATOM 732 C C . LEU A 1 100 ? -23.311 -3.768 -6.029 1.00 71.69 100 LEU A C 1
ATOM 734 O O . LEU A 1 100 ? -24.473 -4.061 -5.767 1.00 71.69 100 LEU A O 1
ATOM 738 N N . ARG A 1 101 ? -22.305 -4.634 -5.849 1.00 73.12 101 ARG A N 1
ATOM 739 C CA . ARG A 1 101 ? -22.485 -6.012 -5.354 1.00 73.12 101 ARG A CA 1
ATOM 740 C C . ARG A 1 101 ? -22.410 -6.149 -3.833 1.00 73.12 101 ARG A C 1
ATOM 742 O O . ARG A 1 101 ? -22.866 -7.153 -3.296 1.00 73.12 101 ARG A O 1
ATOM 749 N N . MET A 1 102 ? -21.810 -5.188 -3.137 1.00 61.59 102 MET A N 1
ATOM 750 C CA . MET A 1 102 ? -21.571 -5.256 -1.695 1.00 61.59 102 MET A CA 1
ATOM 751 C C . MET A 1 102 ? -22.416 -4.217 -0.968 1.00 61.59 102 MET A C 1
ATOM 753 O O . MET A 1 102 ? -22.422 -3.050 -1.346 1.00 61.59 102 MET A O 1
ATOM 757 N N . SER A 1 103 ? -23.064 -4.615 0.131 1.00 58.22 103 SER A N 1
ATOM 758 C CA . SER A 1 103 ? -23.740 -3.655 1.010 1.00 58.22 103 SER A CA 1
ATOM 759 C C . SER A 1 103 ? -22.754 -2.550 1.436 1.00 58.22 103 SER A C 1
ATOM 761 O O . SER A 1 103 ? -21.666 -2.878 1.932 1.00 58.22 103 SER A O 1
ATOM 763 N N . PRO A 1 104 ? -23.114 -1.257 1.295 1.00 54.41 104 PRO A N 1
ATOM 764 C CA . PRO A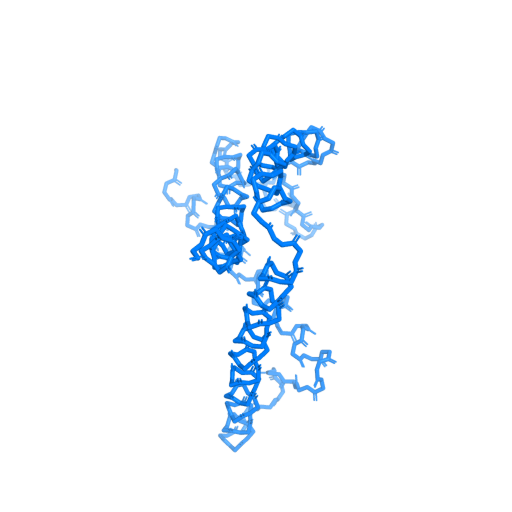 1 104 ? -22.267 -0.133 1.699 1.00 54.41 104 PRO A CA 1
ATOM 765 C C . PRO A 1 104 ? -21.986 -0.123 3.208 1.00 54.41 104 PRO A C 1
ATOM 767 O O . PRO A 1 104 ? -21.076 0.567 3.668 1.00 54.41 104 PRO A O 1
ATOM 770 N N . VAL A 1 105 ? -22.727 -0.927 3.980 1.00 55.75 105 VAL A N 1
ATOM 771 C CA . VAL A 1 105 ? -22.546 -1.090 5.418 1.00 55.75 105 VAL A CA 1
ATOM 772 C C . VAL A 1 105 ? -22.258 -2.556 5.724 1.00 55.75 105 VAL A C 1
ATOM 774 O O . VAL A 1 105 ? -23.157 -3.396 5.791 1.00 55.75 105 VAL A O 1
ATOM 777 N N . LYS A 1 106 ? -20.978 -2.878 5.927 1.00 56.00 106 LYS A N 1
ATOM 778 C CA . LYS A 1 106 ? -20.571 -4.133 6.568 1.00 56.00 106 LYS A CA 1
ATOM 779 C C . LYS A 1 106 ? -20.776 -3.982 8.074 1.00 56.00 106 LYS A C 1
ATOM 781 O O . LYS A 1 106 ? -19.835 -3.655 8.789 1.00 56.00 106 LYS A O 1
ATOM 786 N N . LEU A 1 107 ? -22.013 -4.143 8.535 1.00 54.59 107 LEU A N 1
ATOM 787 C CA . LEU A 1 107 ? -22.311 -4.207 9.966 1.00 54.59 107 LEU A CA 1
ATOM 788 C C . LEU A 1 107 ? -22.051 -5.627 10.453 1.00 54.59 107 LEU A C 1
ATOM 790 O O . LEU A 1 107 ? -22.538 -6.586 9.850 1.00 54.59 107 LEU A O 1
ATOM 794 N N . ALA A 1 108 ? -21.296 -5.775 11.541 1.00 56.78 108 ALA A N 1
ATOM 795 C CA . ALA A 1 108 ? -21.290 -7.040 12.259 1.00 56.78 108 ALA A CA 1
ATOM 796 C C . ALA A 1 108 ? -22.705 -7.297 12.812 1.00 56.78 108 ALA A C 1
ATOM 798 O O . ALA A 1 108 ? -23.452 -6.357 13.085 1.00 56.78 108 ALA A O 1
ATOM 799 N N . ARG A 1 109 ? -23.089 -8.565 13.017 1.00 56.06 109 ARG A N 1
ATOM 800 C CA . ARG A 1 109 ? -24.414 -8.922 13.573 1.00 56.06 109 ARG A CA 1
ATOM 801 C C . ARG A 1 109 ? -24.692 -8.229 14.922 1.00 56.06 109 ARG A C 1
ATOM 803 O O . ARG A 1 109 ? -25.844 -7.947 15.227 1.00 56.06 109 ARG A O 1
ATOM 810 N N . ALA A 1 110 ? -23.643 -7.902 15.680 1.00 58.34 110 ALA A N 1
ATOM 811 C CA . ALA A 1 110 ? -23.720 -7.142 16.929 1.00 58.34 110 ALA A CA 1
ATOM 812 C C . ALA A 1 110 ? -24.031 -5.638 16.743 1.00 58.34 110 ALA A C 1
ATOM 814 O O . ALA A 1 110 ? -24.528 -5.008 17.670 1.00 58.34 110 ALA A O 1
ATOM 815 N N . ASP A 1 111 ? -23.784 -5.074 15.556 1.00 58.12 111 ASP A N 1
ATOM 816 C CA . ASP A 1 111 ? -23.931 -3.640 15.263 1.00 58.12 111 ASP A CA 1
ATOM 817 C C . ASP A 1 111 ? -25.286 -3.308 14.603 1.00 58.12 111 ASP A C 1
ATOM 819 O O . ASP A 1 111 ? -25.719 -2.155 14.605 1.00 58.12 111 ASP A O 1
ATOM 823 N N . MET A 1 112 ? -25.990 -4.318 14.071 1.00 61.12 112 MET A N 1
ATOM 824 C CA . MET A 1 112 ? -27.334 -4.182 13.483 1.00 61.12 112 MET A CA 1
ATOM 825 C C . MET A 1 112 ? -28.379 -3.557 14.428 1.00 61.12 112 MET A C 1
ATOM 827 O O . MET A 1 112 ? -29.100 -2.673 13.968 1.00 61.12 112 MET A O 1
ATOM 831 N N . PRO A 1 113 ? -28.467 -3.922 15.726 1.00 60.69 113 PRO A N 1
ATOM 832 C CA . PRO A 1 113 ? -29.431 -3.312 16.643 1.00 60.69 113 PRO A CA 1
ATOM 833 C C . PRO A 1 113 ? -29.121 -1.835 16.909 1.00 60.69 113 PRO A C 1
ATOM 835 O O . PRO A 1 113 ? -30.030 -1.026 17.051 1.00 60.69 113 PRO A O 1
ATOM 838 N N . PHE A 1 114 ? -27.836 -1.470 16.936 1.00 58.66 114 PHE A N 1
ATOM 839 C CA . PHE A 1 114 ? -27.378 -0.113 17.238 1.00 58.66 114 PHE A CA 1
ATOM 840 C C . PHE A 1 114 ? -27.639 0.855 16.076 1.00 58.66 114 PHE A C 1
ATOM 842 O O . PHE A 1 114 ? -27.949 2.024 16.291 1.00 58.66 114 PHE A O 1
ATOM 849 N N . VAL A 1 115 ? -27.554 0.357 14.838 1.00 62.06 115 VAL A N 1
ATOM 850 C CA . VAL A 1 115 ? -27.915 1.117 13.632 1.00 62.06 115 VAL A CA 1
ATOM 851 C C . VAL A 1 115 ? -29.429 1.145 13.414 1.00 62.06 115 VAL A C 1
ATOM 853 O O . VAL A 1 115 ? -29.943 2.166 12.974 1.00 62.06 115 VAL A O 1
ATOM 856 N N . ALA A 1 116 ? -30.149 0.071 13.756 1.00 62.72 116 ALA A N 1
ATOM 857 C CA . ALA A 1 116 ? -31.608 0.022 13.655 1.00 62.72 116 ALA A CA 1
ATOM 858 C C . ALA A 1 116 ? -32.322 0.888 14.712 1.00 62.72 116 ALA A C 1
ATOM 860 O O . ALA A 1 116 ? -33.390 1.421 14.432 1.00 62.72 116 ALA A O 1
ATOM 861 N N . ALA A 1 117 ? -31.741 1.040 15.909 1.00 61.69 117 ALA A N 1
ATOM 862 C CA . ALA A 1 117 ? -32.309 1.838 17.000 1.00 61.69 117 ALA A CA 1
ATOM 863 C C . ALA A 1 117 ? -31.783 3.289 17.064 1.00 61.69 117 ALA A C 1
ATOM 865 O O . ALA A 1 117 ? -32.338 4.109 17.793 1.00 61.69 117 ALA A O 1
ATOM 866 N N . GLY A 1 118 ? -30.702 3.616 16.346 1.00 62.41 118 GLY A N 1
ATOM 867 C CA . GLY A 1 118 ? -30.053 4.930 16.394 1.00 62.41 118 GLY A CA 1
ATOM 868 C C . GLY A 1 118 ? -30.528 5.896 15.296 1.00 62.41 118 GLY A C 1
ATOM 869 O O . GLY A 1 118 ? -30.794 5.461 14.176 1.00 62.41 118 GLY A O 1
ATOM 870 N N . PRO A 1 119 ? -30.556 7.223 15.540 1.00 61.16 119 PRO A N 1
ATOM 871 C CA . PRO A 1 119 ? -30.954 8.239 14.557 1.00 61.16 119 PRO A CA 1
ATOM 872 C C . PRO A 1 119 ? -29.840 8.532 13.527 1.00 61.16 119 PRO A C 1
ATOM 874 O O . PRO A 1 119 ? -29.539 9.684 13.212 1.00 61.16 119 PRO A O 1
ATOM 877 N N . LEU A 1 120 ? -29.176 7.495 13.012 1.00 63.53 120 LEU A N 1
ATOM 878 C CA . LEU A 1 120 ? -28.068 7.638 12.071 1.00 63.53 120 LEU A CA 1
ATOM 879 C C . LEU A 1 120 ? -28.603 7.907 10.660 1.00 63.53 120 LEU A C 1
ATOM 881 O O . LEU A 1 120 ? -29.217 7.053 10.025 1.00 63.53 120 LEU A O 1
ATOM 885 N N . GLY A 1 121 ? -28.327 9.098 10.130 1.00 68.00 121 GLY A N 1
ATOM 886 C CA . GLY A 1 121 ? -28.711 9.440 8.763 1.00 68.00 121 GLY A CA 1
ATOM 887 C C . GLY A 1 121 ? -28.001 8.563 7.722 1.00 68.00 121 GLY A C 1
ATOM 888 O O . GLY A 1 121 ? -26.771 8.516 7.678 1.00 68.00 121 GLY A O 1
ATOM 889 N N . MET A 1 122 ? -28.766 7.950 6.810 1.00 67.06 122 MET A N 1
ATOM 890 C CA . MET A 1 122 ? -28.267 7.086 5.721 1.00 67.06 122 MET A CA 1
ATOM 891 C C . MET A 1 122 ? -27.140 7.744 4.895 1.00 67.06 122 MET A C 1
ATOM 893 O O . MET A 1 122 ? -26.181 7.090 4.485 1.00 67.06 122 MET A O 1
ATOM 897 N N . ARG A 1 123 ? -27.219 9.070 4.704 1.00 68.62 123 ARG A N 1
ATOM 898 C CA . ARG A 1 123 ? -26.208 9.881 4.002 1.00 68.62 123 ARG A CA 1
ATOM 899 C C . ARG A 1 123 ? -24.856 9.911 4.722 1.00 68.62 123 ARG A C 1
ATOM 901 O O . ARG A 1 123 ? -23.826 9.892 4.057 1.00 68.62 123 ARG A O 1
ATOM 908 N N . ALA A 1 124 ? -24.841 9.930 6.056 1.00 67.31 124 ALA A N 1
ATOM 909 C CA . ALA A 1 124 ? -23.603 9.935 6.837 1.00 67.31 124 ALA A CA 1
ATOM 910 C C . ALA A 1 124 ? -22.889 8.577 6.756 1.00 67.31 124 ALA A C 1
ATOM 912 O O . ALA A 1 124 ? -21.666 8.521 6.632 1.00 67.31 124 ALA A O 1
ATOM 913 N N . ILE A 1 125 ? -23.662 7.489 6.748 1.00 68.31 125 ILE A N 1
ATOM 914 C CA . ILE A 1 125 ? -23.140 6.129 6.603 1.00 68.31 125 ILE A CA 1
ATOM 915 C C . ILE A 1 125 ? -22.552 5.930 5.198 1.00 68.31 125 ILE A C 1
ATOM 917 O O . ILE A 1 125 ? -21.397 5.521 5.066 1.00 68.31 125 ILE A O 1
ATOM 921 N N . ALA A 1 126 ? -23.307 6.281 4.151 1.00 69.06 126 ALA A N 1
ATOM 922 C CA . ALA A 1 126 ? -22.848 6.174 2.767 1.00 69.06 126 ALA A CA 1
ATOM 923 C C . ALA A 1 126 ? -21.635 7.078 2.486 1.00 69.06 126 ALA A C 1
ATOM 925 O O . ALA A 1 126 ? -20.653 6.627 1.897 1.00 69.06 126 ALA A O 1
ATOM 926 N N . GLY A 1 127 ? -21.666 8.326 2.967 1.00 70.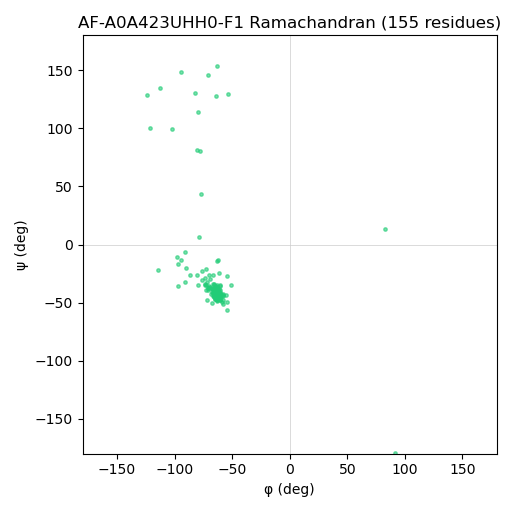06 127 GLY A N 1
ATOM 927 C CA . GLY A 1 127 ? -20.570 9.281 2.809 1.00 70.06 127 GLY A CA 1
ATOM 928 C C . GLY A 1 127 ? -19.280 8.801 3.469 1.00 70.06 127 GLY A C 1
ATOM 929 O O . GLY A 1 127 ? -18.219 8.844 2.853 1.00 70.06 127 GLY A O 1
ATOM 930 N N . MET A 1 128 ? -19.358 8.254 4.684 1.00 72.19 128 MET A N 1
ATOM 931 C CA . MET A 1 128 ? -18.172 7.729 5.357 1.00 72.19 128 MET A CA 1
ATOM 932 C C . MET A 1 128 ? -17.670 6.419 4.743 1.00 72.19 128 MET A C 1
ATOM 934 O O . MET A 1 128 ? -16.462 6.175 4.704 1.00 72.19 128 MET A O 1
ATOM 938 N N . GLY A 1 129 ? -18.576 5.560 4.270 1.00 68.56 129 GLY A N 1
ATOM 939 C CA . GLY A 1 129 ? -18.236 4.381 3.476 1.00 68.56 129 GLY A CA 1
ATOM 940 C C . GLY A 1 129 ? -17.396 4.774 2.264 1.00 68.56 129 GLY A C 1
ATOM 941 O O . GLY A 1 129 ? -16.245 4.348 2.154 1.00 68.56 129 GLY A O 1
ATOM 942 N N . CYS A 1 130 ? -17.936 5.681 1.450 1.00 71.00 130 CYS A N 1
ATOM 943 C CA . CYS A 1 130 ? -17.296 6.207 0.251 1.00 71.00 130 CYS A CA 1
ATOM 944 C C . CYS A 1 130 ? -15.943 6.869 0.558 1.00 71.00 130 CYS A C 1
ATOM 946 O O . CYS A 1 130 ? -14.925 6.469 -0.005 1.00 71.00 130 CYS A O 1
ATOM 948 N N . ALA A 1 131 ? -15.896 7.788 1.528 1.00 73.38 131 ALA A N 1
ATOM 949 C CA . ALA A 1 131 ? -14.670 8.490 1.906 1.00 73.38 131 ALA A CA 1
ATOM 950 C C . ALA A 1 131 ? -13.557 7.523 2.339 1.00 73.38 131 ALA A C 1
ATOM 952 O O . ALA A 1 131 ? -12.416 7.656 1.908 1.00 73.38 131 ALA A O 1
ATOM 953 N N . SER A 1 132 ? -13.884 6.501 3.137 1.00 70.88 132 SER A N 1
ATOM 954 C CA . SER A 1 132 ? -12.893 5.509 3.569 1.00 70.88 132 SER A CA 1
ATOM 955 C C . SER A 1 132 ? -12.353 4.655 2.419 1.00 70.88 132 SER A C 1
ATOM 957 O O . SER A 1 132 ? -11.154 4.391 2.371 1.00 70.88 132 SER A O 1
ATOM 959 N N . SER A 1 133 ? -13.209 4.248 1.475 1.00 70.44 133 SER A N 1
ATOM 960 C CA . SER A 1 133 ? -12.770 3.492 0.299 1.00 70.44 133 SER A CA 1
ATOM 961 C C . SER A 1 133 ? -11.962 4.351 -0.664 1.00 70.44 133 SER A C 1
ATOM 963 O O . SER A 1 133 ? -10.984 3.863 -1.219 1.00 70.44 133 SER A O 1
ATOM 965 N N . MET A 1 134 ? -12.332 5.625 -0.826 1.00 74.88 134 MET A N 1
ATOM 966 C CA . MET A 1 134 ? -11.587 6.570 -1.654 1.00 74.88 134 MET A CA 1
ATOM 967 C C . MET A 1 134 ? -10.210 6.849 -1.060 1.00 74.88 134 MET A C 1
ATOM 969 O O . MET A 1 134 ? -9.233 6.797 -1.791 1.00 74.88 134 MET A O 1
ATOM 973 N N . LEU A 1 135 ? -10.108 7.067 0.255 1.00 76.81 135 LEU A N 1
ATOM 974 C CA . LEU A 1 135 ? -8.822 7.273 0.928 1.00 76.81 135 LEU A CA 1
ATOM 975 C C . LEU A 1 135 ? -7.918 6.040 0.839 1.00 76.81 135 LEU A C 1
ATOM 977 O O . LEU A 1 135 ? -6.743 6.168 0.508 1.00 76.81 135 LEU A O 1
ATOM 981 N N . ALA A 1 136 ? -8.461 4.844 1.086 1.00 73.06 136 ALA A N 1
ATOM 982 C CA . ALA A 1 136 ? -7.696 3.606 0.956 1.00 73.06 136 ALA A CA 1
ATOM 983 C C . ALA A 1 136 ? -7.234 3.370 -0.493 1.00 73.06 136 ALA A C 1
ATOM 985 O O . ALA A 1 136 ? -6.084 3.003 -0.724 1.00 73.06 136 ALA A O 1
ATOM 986 N N . GLY A 1 137 ? -8.115 3.624 -1.467 1.00 75.88 137 GLY A N 1
ATOM 987 C CA . GLY A 1 137 ? -7.789 3.545 -2.890 1.00 75.88 137 GLY A CA 1
ATOM 988 C C . GLY A 1 137 ? -6.747 4.579 -3.314 1.00 75.88 137 GLY A C 1
ATOM 989 O O . GLY A 1 137 ? -5.823 4.235 -4.042 1.00 75.88 137 GLY A O 1
ATOM 990 N N . ALA A 1 138 ? -6.844 5.813 -2.817 1.00 78.50 138 ALA A N 1
ATOM 991 C CA . ALA A 1 138 ? -5.888 6.880 -3.094 1.00 78.50 138 ALA A CA 1
ATOM 992 C C . ALA A 1 138 ? -4.498 6.558 -2.530 1.00 78.50 138 ALA A C 1
ATOM 994 O O . ALA A 1 138 ? -3.509 6.726 -3.234 1.00 78.50 138 ALA A O 1
ATOM 995 N N . ALA A 1 139 ? -4.416 6.038 -1.302 1.00 78.44 139 ALA A N 1
ATOM 996 C CA . ALA A 1 139 ? -3.146 5.632 -0.704 1.00 78.44 139 ALA A CA 1
ATOM 997 C C . ALA A 1 139 ? -2.486 4.482 -1.484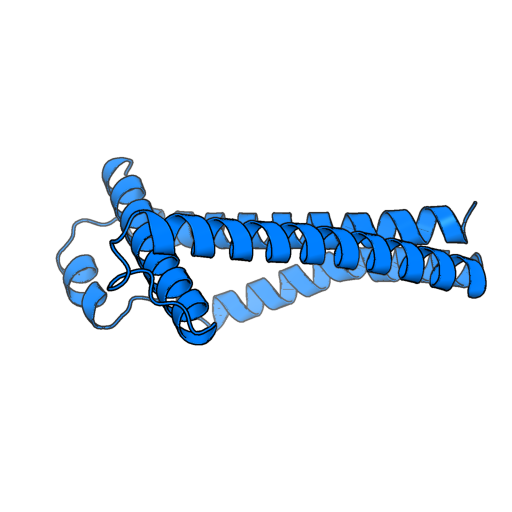 1.00 78.44 139 ALA A C 1
ATOM 999 O O . ALA A 1 139 ? -1.304 4.556 -1.814 1.00 78.44 139 ALA A O 1
ATOM 1000 N N . ALA A 1 140 ? -3.254 3.445 -1.836 1.00 78.12 140 ALA A N 1
ATOM 1001 C CA . ALA A 1 140 ? -2.748 2.335 -2.644 1.00 78.12 140 ALA A CA 1
ATOM 1002 C C . ALA A 1 140 ? -2.329 2.794 -4.053 1.00 78.12 140 ALA A C 1
ATOM 1004 O O . ALA A 1 140 ? -1.277 2.391 -4.546 1.00 78.12 140 ALA A O 1
ATOM 1005 N N . GLY A 1 141 ? -3.124 3.669 -4.674 1.00 80.31 141 GLY A N 1
ATOM 1006 C CA . GLY A 1 141 ? -2.825 4.260 -5.976 1.00 80.31 141 GLY A CA 1
ATOM 1007 C C . GLY A 1 141 ? -1.559 5.114 -5.960 1.00 80.31 141 GLY A C 1
ATOM 1008 O O . GLY A 1 141 ? -0.753 5.004 -6.876 1.00 80.31 141 GLY A O 1
ATOM 1009 N N . ALA A 1 142 ? -1.338 5.903 -4.905 1.00 81.06 142 ALA A N 1
ATOM 1010 C CA . ALA A 1 142 ? -0.126 6.704 -4.748 1.00 81.06 142 ALA A CA 1
ATOM 1011 C C . ALA A 1 142 ? 1.131 5.828 -4.630 1.00 81.06 142 ALA A C 1
ATOM 1013 O O . ALA A 1 142 ? 2.125 6.100 -5.296 1.00 81.06 142 ALA A O 1
ATOM 1014 N N . LEU A 1 143 ? 1.074 4.747 -3.842 1.00 82.19 143 LEU A N 1
ATOM 1015 C CA . LEU A 1 143 ? 2.191 3.804 -3.708 1.00 82.19 143 LEU A CA 1
ATOM 1016 C C . LEU A 1 143 ? 2.491 3.081 -5.026 1.00 82.19 143 LEU A C 1
ATOM 1018 O O . LEU A 1 143 ? 3.644 3.018 -5.443 1.00 82.19 143 LEU A O 1
ATOM 1022 N N . ALA A 1 144 ? 1.460 2.572 -5.705 1.00 80.50 144 ALA A N 1
ATOM 1023 C CA . ALA A 1 144 ? 1.624 1.910 -6.998 1.00 80.50 144 ALA A CA 1
ATOM 1024 C C . ALA A 1 144 ? 2.150 2.875 -8.075 1.00 80.50 144 ALA A C 1
ATOM 1026 O O . ALA A 1 144 ? 3.029 2.515 -8.855 1.00 80.50 144 ALA A O 1
ATOM 1027 N N . GLY A 1 145 ? 1.645 4.113 -8.088 1.00 82.81 145 GLY A N 1
ATOM 1028 C CA . GLY A 1 145 ? 2.107 5.171 -8.981 1.00 82.81 145 GLY A CA 1
ATOM 1029 C C . GLY A 1 145 ? 3.565 5.555 -8.732 1.00 82.81 145 GLY A C 1
ATOM 1030 O O . GLY A 1 145 ? 4.301 5.751 -9.691 1.00 82.81 145 GLY A O 1
ATOM 1031 N N . TYR A 1 146 ? 4.004 5.595 -7.471 1.00 84.38 146 TYR A N 1
ATOM 1032 C CA . TYR A 1 146 ? 5.401 5.865 -7.125 1.00 84.38 146 TYR A CA 1
ATOM 1033 C C . TYR A 1 146 ? 6.347 4.780 -7.655 1.00 84.38 146 TYR A C 1
ATOM 1035 O O . TYR A 1 146 ? 7.343 5.102 -8.295 1.00 84.38 146 TYR A O 1
ATOM 1043 N N . VAL A 1 147 ? 6.005 3.500 -7.466 1.00 84.44 147 VAL A N 1
ATOM 1044 C CA . VAL A 1 147 ? 6.798 2.372 -7.991 1.00 84.44 147 VAL A CA 1
ATOM 1045 C C . VAL A 1 147 ? 6.882 2.418 -9.518 1.00 84.44 147 VAL A C 1
ATOM 1047 O O . VAL A 1 147 ? 7.964 2.269 -10.081 1.00 84.44 147 VAL A O 1
ATOM 1050 N N . LEU A 1 148 ? 5.755 2.672 -10.193 1.00 83.25 148 LEU A N 1
ATOM 1051 C CA . LEU A 1 148 ? 5.743 2.853 -11.646 1.00 83.25 148 LEU A CA 1
ATOM 1052 C C . LEU A 1 148 ? 6.609 4.040 -12.078 1.00 83.25 148 LEU A C 1
ATOM 1054 O O . LEU A 1 148 ? 7.353 3.911 -13.040 1.00 83.25 148 LEU A O 1
ATOM 1058 N N . GLY A 1 149 ? 6.554 5.167 -11.366 1.00 83.00 149 GLY A N 1
ATOM 1059 C CA . GLY A 1 149 ? 7.380 6.341 -11.654 1.00 83.00 149 GLY A CA 1
ATOM 1060 C C . GLY A 1 149 ? 8.878 6.034 -11.620 1.00 83.00 149 GLY A C 1
ATOM 1061 O O . GLY A 1 149 ? 9.580 6.353 -12.575 1.00 83.00 149 GLY A O 1
ATOM 1062 N N . VAL A 1 150 ? 9.343 5.342 -10.575 1.00 83.56 150 VAL A N 1
ATOM 1063 C CA . VAL A 1 150 ? 10.755 4.935 -10.426 1.00 83.56 150 VAL A CA 1
ATOM 1064 C C . VAL A 1 150 ? 11.192 3.973 -11.543 1.00 83.56 150 VAL A C 1
ATOM 1066 O O . VAL A 1 150 ? 12.282 4.111 -12.102 1.00 83.56 150 VAL A O 1
ATOM 1069 N N . GLY A 1 151 ? 10.331 3.025 -11.926 1.00 80.81 151 GLY A N 1
ATOM 1070 C CA . GLY A 1 151 ? 10.594 2.145 -13.070 1.00 80.81 151 GLY A CA 1
ATOM 1071 C C . GLY A 1 151 ? 10.673 2.905 -14.401 1.00 80.81 151 GLY A C 1
ATOM 1072 O O . GLY A 1 151 ? 11.516 2.625 -15.244 1.00 80.81 151 GLY A O 1
ATOM 1073 N N . LEU A 1 152 ? 9.828 3.913 -14.601 1.00 80.50 152 LEU A N 1
ATOM 1074 C CA . LEU A 1 152 ? 9.818 4.686 -15.843 1.00 80.50 152 LEU A CA 1
ATOM 1075 C C . LEU A 1 152 ? 11.022 5.618 -15.974 1.00 80.50 152 LEU A C 1
ATOM 1077 O O . LEU A 1 152 ? 11.567 5.727 -17.067 1.00 80.50 152 LEU A O 1
ATOM 1081 N N . GLU A 1 153 ? 11.452 6.249 -14.880 1.00 83.75 153 GLU A N 1
ATOM 1082 C CA . GLU A 1 153 ? 12.653 7.093 -14.854 1.00 83.75 153 GLU A CA 1
ATOM 1083 C C . GLU A 1 153 ? 13.905 6.298 -15.250 1.00 83.75 153 GLU A C 1
ATOM 1085 O O . GLU A 1 153 ? 14.695 6.753 -16.071 1.00 83.75 153 GLU A O 1
ATOM 1090 N N . SER A 1 154 ? 14.034 5.070 -14.746 1.00 79.50 154 SER A N 1
ATOM 1091 C CA . SER A 1 154 ? 15.171 4.182 -15.029 1.00 79.50 154 SER A CA 1
ATOM 1092 C C . SER A 1 154 ? 15.144 3.513 -16.409 1.00 79.50 154 SER A C 1
ATOM 1094 O O . SER A 1 154 ? 16.190 3.099 -16.897 1.00 79.50 154 SER A O 1
ATOM 1096 N N . GLY A 1 155 ? 13.972 3.373 -17.039 1.00 72.12 155 GLY A N 1
ATOM 1097 C CA . GLY A 1 155 ? 13.835 2.762 -18.368 1.00 72.12 155 GLY A CA 1
ATOM 1098 C C . GLY A 1 155 ? 13.757 3.750 -19.541 1.00 72.12 155 GLY A C 1
ATOM 1099 O O . GLY A 1 155 ? 13.761 3.310 -20.692 1.00 72.12 155 GLY A O 1
ATOM 1100 N N . LEU A 1 156 ? 13.592 5.052 -19.278 1.00 70.00 156 LEU A N 1
ATOM 1101 C CA . LEU A 1 156 ? 13.512 6.117 -20.294 1.00 70.00 156 LEU A CA 1
ATOM 1102 C C . LEU A 1 156 ? 14.691 7.102 -20.245 1.00 70.00 156 LEU A C 1
ATOM 1104 O O . LEU A 1 156 ? 14.911 7.791 -21.244 1.00 70.00 156 LEU A O 1
ATOM 1108 N N . GLY A 1 157 ? 15.386 7.202 -19.106 1.00 59.75 157 GLY A N 1
ATOM 1109 C CA . GLY A 1 157 ? 16.647 7.939 -18.954 1.00 59.75 157 GLY A CA 1
ATOM 1110 C C . GLY A 1 157 ? 17.845 7.133 -19.431 1.00 59.75 157 GLY A C 1
ATOM 1111 O O . GLY A 1 157 ? 18.795 7.776 -19.929 1.00 59.75 157 GLY A O 1
#

Radius of gyration: 21.37 Å; Cα contacts (8 Å, |Δi|>4): 71; chains: 1; bounding box: 49×31×58 Å

pLDDT: mean 72.64, std 9.51, range [53.31, 91.12]

Organism: NCBI:txid1335613